Protein AF-A0A1Y6HIP3-F1 (afdb_monomer_lite)

InterPro domains:
  IPR011055 Duplicated hybrid motif [G3DSA:2.70.70.10] (9-109)

Organism: NCBI:txid48664

Sequence (115 aa):
MIISPPFLIARNATEAEDSWLARAMPLADSGTYPVSELLGWHGGIHLRAPSAGTGTEPIRAIADGTIAYVRQPTQQSDSHALNYLGWTDDGCVVLQHDTSIGADDTTETDTPRVS

pLDDT: mean 88.2, std 10.9, range [48.19, 97.44]

Structure (mmCIF, N/CA/C/O backbone):
data_AF-A0A1Y6HIP3-F1
#
_entry.id   AF-A0A1Y6HIP3-F1
#
loop_
_atom_site.group_PDB
_atom_site.id
_atom_site.type_symbol
_atom_site.label_atom_id
_atom_site.label_alt_id
_atom_site.label_comp_id
_atom_site.label_asym_id
_atom_site.label_entity_id
_atom_site.label_seq_id
_atom_site.pdbx_PDB_ins_code
_atom_site.Cartn_x
_atom_site.Cartn_y
_atom_site.Cartn_z
_atom_site.occupancy
_atom_site.B_iso_or_equiv
_atom_site.auth_seq_id
_atom_site.auth_comp_id
_atom_site.auth_asym_id
_atom_site.auth_atom_id
_atom_site.pdbx_PDB_model_num
ATOM 1 N N . MET A 1 1 ? -4.428 -19.904 -7.822 1.00 65.31 1 MET A N 1
ATOM 2 C CA . MET A 1 1 ? -4.552 -18.464 -7.477 1.00 65.31 1 MET A CA 1
ATOM 3 C C . MET A 1 1 ? -3.607 -17.615 -8.330 1.00 65.31 1 MET A C 1
ATOM 5 O O . MET A 1 1 ? -2.424 -17.927 -8.379 1.00 65.31 1 MET A O 1
ATOM 9 N N . ILE A 1 2 ? -4.108 -16.566 -8.993 1.00 71.94 2 ILE A N 1
ATOM 10 C CA . ILE A 1 2 ? -3.288 -15.574 -9.717 1.00 71.94 2 ILE A CA 1
ATOM 11 C C . ILE A 1 2 ? -3.410 -14.243 -8.970 1.00 71.94 2 ILE A C 1
ATOM 13 O O . ILE A 1 2 ? -4.523 -13.777 -8.748 1.00 71.94 2 ILE A O 1
ATOM 17 N N . ILE A 1 3 ? -2.278 -13.655 -8.579 1.00 82.00 3 ILE A N 1
ATOM 18 C CA . ILE A 1 3 ? -2.209 -12.314 -7.985 1.00 82.00 3 ILE A CA 1
ATOM 19 C C . ILE A 1 3 ? -1.674 -11.361 -9.056 1.00 82.00 3 ILE A C 1
ATOM 21 O O . ILE A 1 3 ? -0.608 -11.606 -9.619 1.00 82.00 3 ILE A O 1
ATOM 25 N N . SER A 1 4 ? -2.407 -10.289 -9.347 1.00 90.25 4 SER A N 1
ATOM 26 C CA . SER A 1 4 ? -1.997 -9.236 -10.279 1.00 90.25 4 SER A CA 1
ATOM 27 C C . SER A 1 4 ? -1.352 -8.052 -9.544 1.00 90.25 4 SER A C 1
ATOM 29 O O . SER A 1 4 ? -1.581 -7.863 -8.348 1.00 90.25 4 SER A O 1
ATOM 31 N N . PRO A 1 5 ? -0.588 -7.186 -10.232 1.00 94.00 5 PRO A N 1
ATOM 32 C CA . PRO A 1 5 ? -0.239 -5.887 -9.667 1.00 94.00 5 PRO A CA 1
ATOM 33 C C . PRO A 1 5 ? -1.500 -5.029 -9.428 1.00 94.00 5 PRO A C 1
ATOM 35 O O . PRO A 1 5 ? -2.492 -5.178 -10.150 1.00 94.00 5 PRO A O 1
ATOM 38 N N . PRO A 1 6 ? -1.481 -4.110 -8.443 1.00 93.94 6 PRO A N 1
ATOM 39 C CA . PRO A 1 6 ? -2.618 -3.243 -8.134 1.00 93.94 6 PRO A CA 1
ATOM 40 C C . PRO A 1 6 ? -2.821 -2.114 -9.152 1.00 93.94 6 PRO A C 1
ATOM 42 O O . PRO A 1 6 ? -3.942 -1.623 -9.277 1.00 93.94 6 PRO A O 1
ATOM 45 N N . PHE A 1 7 ? -1.781 -1.697 -9.883 1.00 96.00 7 PHE A N 1
ATOM 46 C CA . PHE A 1 7 ? -1.895 -0.695 -10.946 1.00 96.00 7 PHE A CA 1
ATOM 47 C C . PHE A 1 7 ? -1.889 -1.371 -12.317 1.00 96.00 7 PHE A C 1
ATOM 49 O O . PHE A 1 7 ? -0.945 -2.075 -12.675 1.00 96.00 7 PHE A O 1
ATOM 56 N N . LEU A 1 8 ? -2.936 -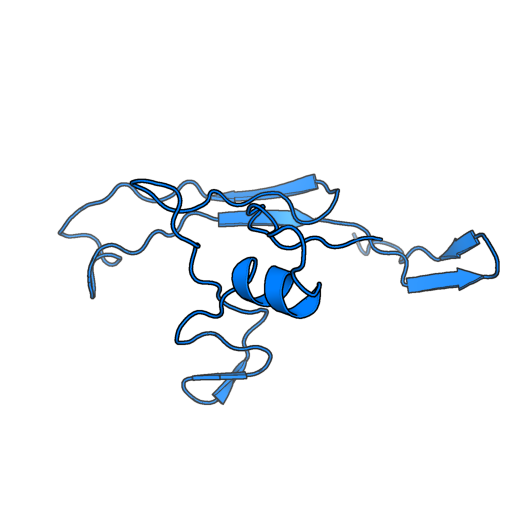1.130 -13.108 1.00 92.38 8 LEU A N 1
ATOM 57 C CA . LEU A 1 8 ? -3.065 -1.688 -14.453 1.00 92.38 8 LEU A CA 1
ATOM 58 C C . LEU A 1 8 ? -2.630 -0.659 -15.500 1.00 92.38 8 LEU A C 1
ATOM 60 O O . LEU A 1 8 ? -3.452 0.065 -16.056 1.00 92.38 8 LEU A O 1
ATOM 64 N N . ILE A 1 9 ? -1.326 -0.609 -15.765 1.00 93.69 9 ILE A N 1
ATOM 65 C CA . ILE A 1 9 ? -0.731 0.330 -16.723 1.00 93.69 9 ILE A CA 1
ATOM 66 C C . ILE A 1 9 ? -0.524 -0.297 -18.101 1.00 93.69 9 ILE A C 1
ATOM 68 O O . ILE A 1 9 ? -0.295 -1.504 -18.235 1.00 93.69 9 ILE A O 1
ATOM 72 N N . ALA A 1 10 ? -0.520 0.544 -19.136 1.00 92.75 10 ALA A N 1
ATOM 73 C CA . ALA A 1 10 ? -0.225 0.107 -20.494 1.00 92.75 10 ALA A CA 1
ATOM 74 C C . ALA A 1 10 ? 1.161 -0.562 -20.579 1.00 92.7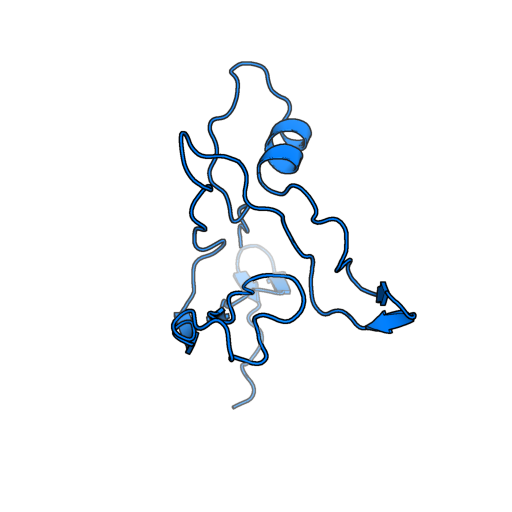5 10 ALA A C 1
ATOM 76 O O . ALA A 1 10 ? 2.170 -0.051 -20.068 1.00 92.75 10 ALA A O 1
ATOM 77 N N . ARG A 1 11 ? 1.194 -1.722 -21.241 1.00 93.56 11 ARG A N 1
ATOM 78 C CA . ARG A 1 11 ? 2.425 -2.446 -21.556 1.00 93.56 11 ARG A CA 1
ATOM 79 C C . ARG A 1 11 ? 2.976 -1.973 -22.891 1.00 93.56 11 ARG A C 1
ATOM 81 O O . ARG A 1 11 ? 2.231 -1.859 -23.863 1.00 93.56 11 ARG A O 1
ATOM 88 N N . ASN A 1 12 ? 4.280 -1.721 -22.945 1.00 93.75 12 ASN A N 1
ATOM 89 C CA . ASN A 1 12 ? 4.923 -1.373 -24.209 1.00 93.75 12 ASN A CA 1
ATOM 90 C C . ASN A 1 12 ? 5.136 -2.644 -25.050 1.00 93.75 12 ASN A C 1
ATOM 92 O O . ASN A 1 12 ? 5.378 -3.720 -24.506 1.00 93.75 12 ASN A O 1
ATOM 96 N N . ALA A 1 13 ? 5.072 -2.528 -26.381 1.00 91.94 13 ALA A N 1
ATOM 97 C CA . ALA A 1 13 ? 5.001 -3.675 -27.299 1.00 91.94 13 ALA A CA 1
ATOM 98 C C . ALA A 1 13 ? 6.145 -4.705 -27.169 1.00 91.94 13 ALA A C 1
ATOM 100 O O . ALA A 1 13 ? 5.959 -5.869 -27.507 1.00 91.94 13 ALA A O 1
ATOM 101 N N . THR A 1 14 ? 7.317 -4.296 -26.681 1.00 94.19 14 THR A N 1
ATOM 102 C CA . THR A 1 14 ? 8.511 -5.151 -26.545 1.00 94.19 14 THR A CA 1
ATOM 103 C C . THR A 1 14 ? 9.040 -5.198 -25.113 1.00 94.19 14 THR A C 1
ATOM 105 O O . THR A 1 14 ? 10.210 -5.496 -24.884 1.00 94.19 14 THR A O 1
ATOM 108 N N . GLU A 1 15 ? 8.215 -4.831 -24.138 1.00 96.12 15 GLU A N 1
ATOM 109 C CA . GLU A 1 15 ? 8.636 -4.743 -22.748 1.00 96.12 15 GLU A CA 1
ATOM 110 C C . GLU A 1 15 ? 8.656 -6.111 -22.069 1.00 96.12 15 GLU A C 1
ATOM 112 O O . GLU A 1 15 ? 7.647 -6.823 -22.040 1.00 96.12 15 GLU A O 1
ATOM 117 N N . ALA A 1 16 ? 9.803 -6.449 -21.476 1.00 96.56 16 ALA A N 1
ATOM 118 C CA . ALA A 1 16 ? 9.944 -7.624 -20.627 1.00 96.56 16 ALA A CA 1
ATOM 119 C C . ALA A 1 16 ? 8.966 -7.565 -19.446 1.00 96.56 16 ALA A C 1
ATOM 121 O O . ALA A 1 16 ? 8.678 -6.493 -18.917 1.00 96.56 16 ALA A O 1
ATOM 122 N N . GLU A 1 17 ? 8.456 -8.720 -19.031 1.00 93.94 17 GLU A N 1
ATOM 123 C CA . GLU A 1 17 ? 7.437 -8.804 -17.981 1.00 93.94 17 GLU A CA 1
ATOM 124 C C . GLU A 1 17 ? 7.893 -8.158 -16.671 1.00 93.94 17 GLU A C 1
ATOM 126 O O . GLU A 1 17 ? 7.186 -7.301 -16.152 1.00 93.94 17 GLU A O 1
ATOM 131 N N . ASP A 1 18 ? 9.115 -8.447 -16.222 1.00 95.31 18 ASP A N 1
ATOM 132 C CA . ASP A 1 18 ? 9.681 -7.854 -15.005 1.00 95.31 18 ASP A CA 1
ATOM 133 C C . ASP A 1 18 ? 9.790 -6.325 -15.084 1.00 95.31 18 ASP A C 1
ATOM 135 O O . ASP A 1 18 ? 9.585 -5.623 -14.096 1.00 95.31 18 ASP A O 1
ATOM 139 N N . SER A 1 19 ? 10.081 -5.784 -16.273 1.00 95.94 19 SER A N 1
ATOM 140 C CA . SER A 1 19 ? 10.149 -4.332 -16.481 1.00 95.94 19 SER A CA 1
ATOM 141 C C . SER A 1 19 ? 8.765 -3.693 -16.412 1.00 95.94 19 SER A C 1
ATOM 143 O O . SER A 1 19 ? 8.599 -2.642 -15.791 1.00 95.94 19 SER A O 1
ATOM 145 N N . TRP A 1 20 ? 7.761 -4.348 -16.999 1.00 95.31 20 TRP A N 1
ATOM 146 C CA . TRP A 1 20 ? 6.375 -3.913 -16.879 1.00 95.31 20 TRP A CA 1
ATOM 147 C C . TRP A 1 20 ? 5.899 -3.986 -15.424 1.00 95.31 20 TRP A C 1
ATOM 149 O O . TRP A 1 20 ? 5.330 -3.018 -14.920 1.00 95.31 20 TRP A O 1
ATOM 159 N N . LEU A 1 21 ? 6.197 -5.087 -14.729 1.00 94.56 21 LEU A N 1
ATOM 160 C CA . LEU A 1 21 ? 5.820 -5.303 -13.335 1.00 94.56 21 LEU A CA 1
ATOM 161 C C . LEU A 1 21 ? 6.457 -4.259 -12.411 1.00 94.56 21 LEU A C 1
ATOM 163 O O . LEU A 1 21 ? 5.768 -3.698 -11.565 1.00 94.56 21 LEU A O 1
ATOM 167 N N . ALA A 1 22 ? 7.730 -3.913 -12.623 1.00 94.31 22 ALA A N 1
ATOM 168 C CA . ALA A 1 22 ? 8.408 -2.861 -11.865 1.00 94.31 22 ALA A CA 1
ATOM 169 C C . ALA A 1 22 ? 7.746 -1.482 -12.039 1.00 94.31 22 ALA A C 1
ATOM 171 O O . ALA A 1 22 ? 7.676 -0.705 -11.087 1.00 94.31 22 ALA A O 1
ATOM 172 N N . ARG A 1 23 ? 7.214 -1.172 -13.230 1.00 95.00 23 ARG A N 1
ATOM 173 C CA . ARG A 1 23 ? 6.438 0.060 -13.454 1.00 95.00 23 ARG A CA 1
ATOM 174 C C . ARG A 1 23 ? 5.025 -0.020 -12.879 1.00 95.00 23 ARG A C 1
ATOM 176 O O . ARG A 1 23 ? 4.485 1.009 -12.486 1.00 95.00 23 ARG A O 1
ATOM 183 N N . ALA A 1 24 ? 4.427 -1.211 -12.862 1.00 94.62 24 ALA A N 1
ATOM 184 C CA . ALA A 1 24 ? 3.102 -1.473 -12.300 1.00 94.62 24 ALA A CA 1
ATOM 185 C C . ALA A 1 24 ? 3.116 -1.582 -10.764 1.00 94.62 24 ALA A C 1
ATOM 187 O O . ALA A 1 24 ? 2.064 -1.520 -10.135 1.00 94.62 24 ALA A O 1
ATOM 188 N N . MET A 1 25 ? 4.292 -1.734 -10.152 1.00 94.94 25 MET A N 1
ATOM 189 C CA . MET A 1 25 ? 4.504 -1.793 -8.704 1.00 94.94 25 MET A CA 1
ATOM 190 C C . MET A 1 25 ? 5.742 -0.984 -8.287 1.00 94.94 25 MET A C 1
ATOM 192 O O . MET A 1 25 ? 6.673 -1.543 -7.701 1.00 94.94 25 MET A O 1
ATOM 196 N N . PRO A 1 26 ? 5.798 0.329 -8.570 1.00 95.00 26 PRO A N 1
ATOM 197 C CA . PRO A 1 26 ? 6.978 1.101 -8.235 1.00 95.00 26 PRO A CA 1
ATOM 198 C C . PRO A 1 26 ? 7.008 1.318 -6.718 1.00 95.00 26 PRO A C 1
ATOM 200 O O . PRO A 1 26 ? 6.055 1.830 -6.122 1.00 95.00 26 PRO A O 1
ATOM 203 N N . LEU A 1 27 ? 8.104 0.897 -6.088 1.00 93.38 27 LEU A N 1
ATOM 204 C CA . LEU A 1 27 ? 8.280 1.000 -4.642 1.00 93.38 27 LEU A CA 1
ATOM 205 C C . LEU A 1 27 ? 8.225 2.467 -4.196 1.00 93.38 27 LEU A C 1
ATOM 207 O O . LEU A 1 27 ? 8.762 3.357 -4.862 1.00 93.38 27 LEU A O 1
ATOM 211 N N . ALA A 1 28 ? 7.562 2.713 -3.069 1.00 91.50 28 ALA A N 1
ATOM 212 C CA . ALA A 1 28 ? 7.680 3.988 -2.377 1.00 91.50 28 ALA A CA 1
ATOM 213 C C . ALA A 1 28 ? 9.070 4.119 -1.728 1.00 91.50 28 ALA A C 1
ATOM 215 O O . ALA A 1 28 ? 9.817 3.148 -1.615 1.00 91.50 28 ALA A O 1
ATOM 216 N N . ASP A 1 29 ? 9.406 5.327 -1.273 1.00 87.75 29 ASP A N 1
ATOM 217 C CA . ASP A 1 29 ? 10.726 5.605 -0.691 1.00 87.75 29 ASP A CA 1
ATOM 218 C C . ASP A 1 29 ? 10.932 4.907 0.675 1.00 87.75 29 ASP A C 1
ATOM 220 O O . ASP A 1 29 ? 12.060 4.809 1.152 1.00 87.75 29 ASP A O 1
ATOM 224 N N . SER A 1 30 ? 9.855 4.400 1.291 1.00 87.75 30 SER A N 1
ATOM 225 C CA . SER A 1 30 ? 9.858 3.668 2.563 1.00 87.75 30 SER A CA 1
ATOM 226 C C . SER A 1 30 ? 8.739 2.622 2.638 1.00 87.75 30 SER A C 1
ATOM 228 O O . SER A 1 30 ? 7.881 2.566 1.759 1.00 87.75 30 SER A O 1
ATOM 230 N N . GLY A 1 31 ? 8.725 1.793 3.692 1.00 87.56 31 GLY A N 1
ATOM 231 C CA . GLY A 1 31 ? 7.681 0.778 3.901 1.00 87.56 31 GLY A CA 1
ATOM 232 C C . GLY A 1 31 ? 7.982 -0.556 3.226 1.00 87.56 31 GLY A C 1
ATOM 233 O O . GLY A 1 31 ? 7.125 -1.109 2.540 1.00 87.56 31 GLY A O 1
ATOM 234 N N . THR A 1 32 ? 9.207 -1.059 3.376 1.00 90.50 32 THR A N 1
ATOM 235 C CA . THR A 1 32 ? 9.629 -2.351 2.821 1.00 90.50 32 THR A CA 1
ATOM 236 C C . THR A 1 32 ? 9.186 -3.527 3.689 1.00 90.50 32 THR A C 1
ATOM 238 O O . THR A 1 32 ? 9.135 -3.431 4.912 1.00 90.50 32 THR A O 1
ATOM 241 N N . TYR A 1 33 ? 8.933 -4.670 3.052 1.00 91.56 33 TYR A N 1
ATOM 242 C CA . TYR A 1 33 ? 8.701 -5.956 3.713 1.00 91.56 33 TYR A CA 1
ATOM 243 C C . TYR A 1 33 ? 10.026 -6.723 3.910 1.00 91.56 33 TYR A C 1
ATOM 245 O O . TYR A 1 33 ? 10.883 -6.648 3.027 1.00 91.56 33 TYR A O 1
ATOM 253 N N . PRO A 1 34 ? 10.212 -7.527 4.978 1.00 92.81 34 PRO A N 1
ATOM 254 C CA . PRO A 1 34 ? 9.348 -7.682 6.158 1.00 92.81 34 PRO A CA 1
ATOM 255 C C . PRO A 1 34 ? 9.677 -6.696 7.285 1.00 92.81 34 PRO A C 1
ATOM 257 O O . PRO A 1 34 ? 8.961 -6.630 8.281 1.00 92.81 34 PRO A O 1
ATOM 260 N N . VAL A 1 35 ? 10.785 -5.966 7.155 1.00 91.12 35 VAL A N 1
ATOM 261 C CA . VAL A 1 35 ? 11.273 -4.998 8.134 1.00 91.12 35 VAL A CA 1
ATOM 262 C C . VAL A 1 35 ? 11.491 -3.675 7.411 1.00 91.12 35 VAL A C 1
ATOM 264 O O . VAL A 1 35 ? 12.087 -3.639 6.332 1.00 91.12 35 VAL A O 1
ATOM 267 N N . SER A 1 36 ? 10.983 -2.602 8.006 1.00 86.50 36 SER A N 1
ATOM 268 C CA . SER A 1 36 ? 11.053 -1.243 7.475 1.00 86.50 36 SER A CA 1
ATOM 269 C C . SER A 1 36 ? 11.961 -0.373 8.357 1.00 86.50 36 SER A C 1
ATOM 271 O O . SER A 1 36 ? 12.817 -0.873 9.096 1.00 86.50 36 SER A O 1
ATOM 273 N N . GLU A 1 37 ? 11.799 0.945 8.263 1.00 86.31 37 GLU A N 1
ATOM 274 C CA . GLU A 1 37 ? 12.513 1.933 9.063 1.00 86.31 37 GLU A CA 1
ATOM 275 C C . GLU A 1 37 ? 12.493 1.588 10.559 1.00 86.31 37 GLU A C 1
ATOM 277 O O . GLU A 1 37 ? 11.541 1.012 11.089 1.00 86.31 37 GLU A O 1
ATOM 282 N N . LEU A 1 38 ? 13.581 1.943 11.248 1.00 89.31 38 LEU A N 1
ATOM 283 C CA . LEU A 1 38 ? 13.757 1.711 12.687 1.00 89.31 38 LEU A CA 1
ATOM 284 C C . LEU A 1 38 ? 13.671 0.231 13.110 1.00 89.31 38 LEU A C 1
ATOM 286 O O . LEU A 1 38 ? 13.409 -0.056 14.276 1.00 89.31 38 LEU A O 1
ATOM 290 N N . LEU A 1 39 ? 13.929 -0.704 12.184 1.00 90.06 39 LEU A N 1
ATOM 291 C CA . LEU A 1 39 ? 13.868 -2.155 12.413 1.00 90.06 39 LEU A CA 1
ATOM 292 C C . LEU A 1 39 ? 12.470 -2.651 12.827 1.00 90.06 39 LEU A C 1
ATOM 294 O O . LEU A 1 39 ? 12.333 -3.709 13.446 1.00 90.06 39 LEU A O 1
ATOM 298 N N . GLY A 1 40 ? 11.426 -1.893 12.484 1.00 90.62 40 GLY A N 1
ATOM 299 C CA . GLY A 1 40 ? 10.042 -2.271 12.736 1.00 90.62 40 GLY A CA 1
ATOM 300 C C . GLY A 1 40 ? 9.552 -3.334 11.756 1.00 90.62 40 GLY A C 1
ATOM 301 O O . GLY A 1 40 ? 9.823 -3.255 10.558 1.00 90.62 40 GLY A O 1
ATOM 302 N N . TRP A 1 41 ? 8.792 -4.311 12.255 1.00 93.88 41 TRP A N 1
ATOM 303 C CA . TRP A 1 41 ? 8.070 -5.261 11.406 1.00 93.88 41 TRP A CA 1
ATOM 304 C C . TRP A 1 41 ? 7.035 -4.543 10.538 1.00 93.88 41 TRP A C 1
ATOM 306 O O . TRP A 1 41 ? 6.306 -3.674 11.016 1.00 93.88 41 TRP A O 1
ATOM 316 N N . HIS A 1 42 ? 6.945 -4.946 9.275 1.00 94.31 42 HIS A N 1
ATOM 317 C CA . HIS A 1 42 ? 6.060 -4.359 8.283 1.00 94.31 42 HIS A CA 1
ATOM 318 C C . HIS A 1 42 ? 5.353 -5.461 7.488 1.00 94.31 42 HIS A C 1
ATOM 320 O O . HIS A 1 42 ? 5.994 -6.328 6.901 1.00 94.31 42 HIS A O 1
ATOM 326 N N . GLY A 1 43 ? 4.018 -5.443 7.479 1.00 92.12 43 GLY A N 1
ATOM 327 C CA . GLY A 1 43 ? 3.195 -6.530 6.929 1.00 92.12 43 GLY A CA 1
ATOM 328 C C . GLY A 1 43 ? 3.051 -6.545 5.403 1.00 92.12 43 GLY A C 1
ATOM 329 O O . GLY A 1 43 ? 2.360 -7.407 4.873 1.00 92.12 43 GLY A O 1
ATOM 330 N N . GLY A 1 44 ? 3.670 -5.603 4.691 1.00 92.06 44 GLY A N 1
ATOM 331 C CA . GLY A 1 44 ? 3.560 -5.494 3.237 1.00 92.06 44 GLY A CA 1
ATOM 332 C C . GLY A 1 44 ? 4.591 -4.545 2.637 1.00 92.06 44 GLY A C 1
ATOM 333 O O . GLY A 1 44 ? 5.579 -4.210 3.284 1.00 92.06 44 GLY A O 1
ATOM 334 N N . ILE A 1 45 ? 4.363 -4.111 1.401 1.00 93.06 45 ILE A N 1
ATOM 335 C CA . ILE A 1 45 ? 5.176 -3.092 0.728 1.00 93.06 45 ILE A CA 1
ATOM 336 C C . ILE A 1 45 ? 4.331 -1.851 0.449 1.00 93.06 45 ILE A C 1
ATOM 338 O O . ILE A 1 45 ? 3.147 -1.966 0.133 1.00 93.06 45 ILE A O 1
ATOM 342 N N . HIS A 1 46 ? 4.933 -0.668 0.528 1.00 93.62 46 HIS A N 1
ATOM 343 C CA . HIS A 1 46 ? 4.314 0.553 0.019 1.00 93.62 46 HIS A CA 1
ATOM 344 C C . HIS A 1 46 ? 4.670 0.759 -1.452 1.00 93.62 46 HIS A C 1
ATOM 346 O O . HIS A 1 46 ? 5.824 0.611 -1.862 1.00 93.62 46 HIS A O 1
ATOM 352 N N . LEU A 1 47 ? 3.670 1.146 -2.239 1.00 94.56 47 LEU A N 1
ATOM 353 C CA . LEU A 1 47 ? 3.828 1.482 -3.647 1.00 94.56 47 LEU A CA 1
ATOM 354 C C . LEU A 1 47 ? 3.482 2.949 -3.867 1.00 94.56 47 LEU A C 1
ATOM 356 O O . LEU A 1 47 ? 2.517 3.467 -3.301 1.00 94.56 47 LEU A O 1
ATOM 360 N N . ARG A 1 48 ? 4.245 3.610 -4.731 1.00 94.00 48 ARG A N 1
ATOM 361 C CA . ARG A 1 48 ? 3.894 4.930 -5.253 1.00 94.00 48 ARG A CA 1
ATOM 362 C C . ARG A 1 48 ? 2.924 4.734 -6.416 1.00 94.00 48 ARG A C 1
ATOM 364 O O . ARG A 1 48 ? 3.183 3.930 -7.299 1.00 94.00 48 ARG A O 1
ATOM 371 N N . ALA A 1 49 ? 1.807 5.455 -6.451 1.00 93.81 49 ALA A N 1
ATOM 372 C CA . ALA A 1 49 ? 0.916 5.362 -7.605 1.00 93.81 49 ALA A CA 1
ATOM 373 C C . ALA A 1 49 ? 1.616 5.920 -8.864 1.00 93.81 49 ALA A C 1
ATOM 375 O O . ALA A 1 49 ? 2.117 7.050 -8.812 1.00 93.81 49 ALA A O 1
ATOM 376 N N . PRO A 1 50 ? 1.672 5.170 -9.984 1.00 94.31 50 PRO A N 1
ATOM 377 C CA . PRO A 1 50 ? 2.144 5.704 -11.257 1.00 94.31 50 PRO A CA 1
ATOM 378 C C . PRO A 1 50 ? 1.306 6.909 -11.705 1.00 94.31 50 PRO A C 1
ATOM 380 O O . PRO A 1 50 ? 0.150 7.061 -11.310 1.00 94.31 50 PRO A O 1
ATOM 383 N N . SER A 1 51 ? 1.871 7.772 -12.546 1.00 90.19 51 SER A N 1
ATOM 384 C CA . SER A 1 51 ? 1.131 8.900 -13.125 1.00 90.19 51 SER A CA 1
ATOM 385 C C . SER A 1 51 ? 0.116 8.430 -14.173 1.00 90.19 51 SER A C 1
ATOM 387 O O . SER A 1 51 ? 0.455 7.625 -15.037 1.00 90.19 51 SER A O 1
ATOM 389 N N . ALA A 1 52 ? -1.087 9.007 -14.143 1.00 84.69 52 ALA A N 1
ATOM 390 C CA . ALA A 1 52 ? -2.182 8.773 -15.085 1.00 84.69 52 ALA A CA 1
ATOM 391 C C . ALA A 1 52 ? -2.684 10.110 -15.650 1.00 84.69 52 ALA A C 1
ATOM 393 O O . ALA A 1 52 ? -3.582 10.748 -15.093 1.00 84.69 52 ALA A O 1
ATOM 394 N N . GLY A 1 53 ? -2.080 10.587 -16.742 1.00 83.56 53 GLY A N 1
ATOM 395 C CA . GLY A 1 53 ? -2.402 11.904 -17.301 1.00 83.56 53 GLY A CA 1
ATOM 396 C C . GLY A 1 53 ? -2.154 13.025 -16.284 1.00 83.56 53 GLY A C 1
ATOM 397 O O . GLY A 1 53 ? -1.011 13.278 -15.915 1.00 83.56 53 GLY A O 1
ATOM 398 N N . THR A 1 54 ? -3.218 13.694 -15.828 1.00 82.00 54 THR A N 1
ATOM 399 C CA . THR A 1 54 ? -3.149 14.758 -14.807 1.00 82.00 54 THR A CA 1
ATOM 400 C C . THR A 1 54 ? -3.270 14.250 -13.366 1.00 82.00 54 THR A C 1
ATOM 402 O O . THR A 1 54 ? -3.267 15.062 -12.445 1.00 82.00 54 THR A O 1
ATOM 405 N N . GLY A 1 55 ? -3.431 12.941 -13.156 1.00 89.19 55 GLY A N 1
ATOM 406 C CA . GLY A 1 55 ? -3.635 12.332 -11.842 1.00 89.19 55 GLY A CA 1
ATOM 407 C C . GLY A 1 55 ? -2.721 11.137 -11.586 1.00 89.19 55 GLY A C 1
ATOM 408 O O . GLY A 1 55 ? -1.671 10.977 -12.210 1.00 89.19 55 GLY A O 1
ATOM 409 N N . THR A 1 56 ? -3.135 10.294 -10.647 1.00 91.94 56 THR A N 1
ATOM 410 C CA . THR A 1 56 ? -2.483 9.027 -10.305 1.00 91.94 56 THR A CA 1
ATOM 411 C C . THR A 1 56 ? -3.296 7.848 -10.825 1.00 91.94 56 THR A C 1
ATOM 413 O O . THR A 1 56 ? -4.518 7.933 -10.961 1.00 91.94 56 THR A O 1
ATOM 416 N N . GLU A 1 57 ? -2.623 6.741 -11.128 1.00 95.12 57 GLU A N 1
ATOM 417 C CA . GLU A 1 57 ? -3.288 5.513 -11.551 1.00 95.12 57 GLU A CA 1
ATOM 418 C C . GLU A 1 57 ? -4.169 4.965 -10.420 1.00 95.12 57 GLU A C 1
ATOM 420 O O . GLU A 1 57 ? -3.687 4.771 -9.300 1.00 95.12 57 GLU A O 1
ATOM 425 N N . PRO A 1 58 ? -5.460 4.698 -10.678 1.00 93.31 58 PRO A N 1
ATOM 426 C CA . PRO A 1 58 ? -6.331 4.099 -9.682 1.00 93.31 58 PRO A CA 1
ATOM 427 C C . PRO A 1 58 ? -5.956 2.636 -9.439 1.00 93.31 58 PRO A C 1
ATOM 429 O O . PRO A 1 58 ? -5.686 1.888 -10.381 1.00 93.31 58 PRO A O 1
ATOM 432 N N . ILE A 1 59 ? -6.051 2.199 -8.184 1.00 92.44 59 ILE A N 1
ATOM 433 C CA . ILE A 1 59 ? -5.843 0.798 -7.805 1.00 92.44 59 ILE A CA 1
ATOM 434 C C . ILE A 1 59 ? -6.962 -0.113 -8.335 1.00 92.44 59 ILE A C 1
ATOM 436 O O . ILE A 1 59 ? -8.099 0.316 -8.570 1.00 92.44 59 ILE A O 1
ATOM 440 N N . ARG A 1 60 ? -6.645 -1.389 -8.534 1.00 93.50 60 ARG A N 1
ATOM 441 C CA . ARG A 1 60 ? -7.586 -2.477 -8.829 1.00 93.50 60 ARG A CA 1
ATOM 442 C C . ARG A 1 60 ? -7.428 -3.583 -7.793 1.00 93.50 60 ARG A C 1
ATOM 444 O O . ARG A 1 60 ? -6.382 -3.701 -7.157 1.00 93.50 60 ARG A O 1
ATOM 451 N N . ALA A 1 61 ? -8.475 -4.388 -7.632 1.00 93.12 61 ALA A N 1
ATOM 452 C CA . ALA A 1 61 ? -8.363 -5.626 -6.874 1.00 93.12 61 ALA A CA 1
ATOM 453 C C . ALA A 1 61 ? -7.284 -6.510 -7.518 1.00 93.12 61 ALA A C 1
ATOM 455 O O . ALA A 1 61 ? -7.276 -6.682 -8.735 1.00 93.12 61 ALA A O 1
ATOM 456 N N . ILE A 1 62 ? -6.369 -7.024 -6.696 1.00 92.31 62 ILE A N 1
ATOM 457 C CA . ILE A 1 62 ? -5.228 -7.838 -7.145 1.00 92.31 62 ILE A CA 1
ATOM 458 C C . ILE A 1 62 ? -5.569 -9.323 -7.297 1.00 92.31 62 ILE A C 1
ATOM 460 O O . ILE A 1 62 ? -4.776 -10.094 -7.823 1.00 92.31 62 ILE A O 1
ATOM 464 N N . ALA A 1 63 ? -6.723 -9.727 -6.779 1.00 91.06 63 ALA A N 1
ATOM 465 C CA . ALA A 1 63 ? -7.238 -11.083 -6.805 1.00 91.06 63 ALA A CA 1
ATOM 466 C C . ALA A 1 63 ? -8.756 -11.037 -6.599 1.00 91.06 63 ALA A C 1
ATOM 468 O O . ALA A 1 63 ? -9.293 -10.044 -6.091 1.00 91.06 63 ALA A O 1
ATOM 469 N N . ASP A 1 64 ? -9.423 -12.133 -6.947 1.00 90.25 64 ASP A N 1
ATOM 470 C CA . ASP A 1 64 ? -10.811 -12.357 -6.565 1.00 90.25 64 ASP A CA 1
ATOM 471 C C . ASP A 1 64 ? -10.921 -12.509 -5.042 1.00 90.25 64 ASP A C 1
ATOM 473 O O . ASP A 1 64 ? -10.042 -13.064 -4.379 1.00 90.25 64 ASP A O 1
ATOM 477 N N . GLY A 1 65 ? -12.009 -12.004 -4.466 1.00 90.25 65 GLY A N 1
ATOM 478 C CA . GLY A 1 65 ? -12.217 -12.056 -3.027 1.00 90.25 65 GLY A CA 1
ATOM 479 C C . GLY A 1 65 ? -13.429 -11.261 -2.570 1.00 90.25 65 GLY A C 1
ATOM 480 O O . GLY A 1 65 ? -14.193 -10.718 -3.368 1.00 90.25 65 GLY A O 1
ATOM 481 N N . THR A 1 66 ? -13.594 -11.186 -1.255 1.00 94.75 66 THR A N 1
ATOM 482 C CA . THR A 1 66 ? -14.653 -10.409 -0.605 1.00 94.75 66 THR A CA 1
ATOM 483 C C . THR A 1 66 ? -14.047 -9.205 0.102 1.00 94.75 66 THR A C 1
ATOM 485 O O . THR A 1 66 ? -13.011 -9.307 0.758 1.00 94.75 66 THR A O 1
ATOM 488 N N . ILE A 1 67 ? -14.703 -8.051 0.001 1.00 95.75 67 ILE A N 1
ATOM 489 C CA . ILE A 1 67 ? -14.342 -6.876 0.795 1.00 95.75 67 ILE A CA 1
ATOM 490 C C . ILE A 1 67 ? -14.679 -7.175 2.259 1.00 95.75 67 ILE A C 1
ATOM 492 O O . ILE A 1 67 ? -15.849 -7.253 2.626 1.00 95.75 67 ILE A O 1
ATOM 496 N N . ALA A 1 68 ? -13.654 -7.341 3.089 1.00 96.75 68 ALA A N 1
ATOM 497 C CA . ALA A 1 68 ? -13.805 -7.617 4.514 1.00 96.75 68 ALA A CA 1
ATOM 498 C C . ALA A 1 68 ? -13.934 -6.329 5.339 1.00 96.75 68 ALA A C 1
ATOM 500 O O . ALA A 1 68 ? -14.577 -6.321 6.386 1.00 96.75 68 ALA A O 1
ATOM 501 N N . TYR A 1 69 ? -13.326 -5.234 4.873 1.00 97.44 69 TYR A N 1
ATOM 502 C CA . TYR A 1 69 ? -13.366 -3.942 5.551 1.00 97.44 69 TYR A CA 1
ATOM 503 C C . TYR A 1 69 ? -13.160 -2.787 4.570 1.00 97.44 69 TYR A C 1
ATOM 505 O O . TYR A 1 69 ? -12.355 -2.885 3.642 1.00 97.44 69 TYR A O 1
ATOM 513 N N . VAL A 1 70 ? -13.865 -1.680 4.812 1.00 97.38 70 VAL A N 1
ATOM 514 C CA . VAL A 1 70 ? -13.664 -0.403 4.119 1.00 97.38 70 VAL A CA 1
ATOM 515 C C . VAL A 1 70 ? -13.639 0.713 5.144 1.00 97.38 70 VAL A C 1
ATOM 517 O O . VAL A 1 70 ? -14.561 0.850 5.951 1.00 97.38 70 VAL A O 1
ATOM 520 N N . ARG A 1 71 ? -12.625 1.564 5.040 1.00 97.12 71 ARG A N 1
ATOM 521 C CA . ARG A 1 71 ? -12.573 2.859 5.701 1.00 97.12 71 ARG A CA 1
ATOM 522 C C . ARG A 1 71 ? -12.606 3.960 4.655 1.00 97.12 71 ARG A C 1
ATOM 524 O O . ARG A 1 71 ? -11.732 4.018 3.796 1.00 97.12 71 ARG A O 1
ATOM 531 N N . GLN A 1 72 ? -13.610 4.829 4.744 1.00 96.56 72 GLN A N 1
ATOM 532 C CA . GLN A 1 72 ? -13.645 6.048 3.940 1.00 96.56 72 GLN A CA 1
ATOM 533 C C . GLN A 1 72 ? -12.553 7.010 4.421 1.00 96.56 72 GLN A C 1
ATOM 535 O O . GLN A 1 72 ? -12.342 7.099 5.636 1.00 96.56 72 GLN A O 1
ATOM 540 N N . PRO A 1 73 ? -11.874 7.714 3.502 1.00 95.06 73 PRO A N 1
ATOM 541 C CA . PRO A 1 73 ? -10.840 8.660 3.876 1.00 95.06 73 PRO A CA 1
ATOM 542 C C . PRO A 1 73 ? -11.432 9.820 4.671 1.00 95.06 73 PRO A C 1
ATOM 544 O O . PRO A 1 73 ? -12.560 10.268 4.432 1.00 95.06 73 PRO A O 1
ATOM 547 N N . THR A 1 74 ? -10.656 10.317 5.624 1.00 95.50 74 THR A N 1
ATOM 548 C CA . THR A 1 74 ? -10.988 11.540 6.349 1.00 95.50 74 THR A CA 1
ATOM 549 C C . THR A 1 74 ? -11.012 12.719 5.373 1.00 95.50 74 THR A C 1
ATOM 551 O O . THR A 1 74 ? -10.204 12.794 4.451 1.00 95.50 74 THR A O 1
ATOM 554 N N . GLN A 1 75 ? -11.937 13.666 5.552 1.00 94.88 75 GLN A N 1
ATOM 555 C CA . GLN A 1 75 ? -11.946 14.864 4.714 1.00 94.88 75 GLN A CA 1
ATOM 556 C C . GLN A 1 75 ? -10.736 15.755 5.021 1.00 94.88 75 GLN A C 1
ATOM 558 O O . GLN A 1 75 ? -10.427 16.012 6.186 1.00 94.88 75 GLN A O 1
ATOM 563 N N . GLN A 1 76 ? -10.088 16.255 3.964 1.00 95.38 76 GLN A N 1
ATOM 564 C CA . GLN A 1 76 ? -8.929 17.132 4.079 1.00 95.38 76 GLN A CA 1
ATOM 565 C C . GLN A 1 76 ? -9.228 18.383 4.910 1.00 95.38 76 GLN A C 1
ATOM 567 O O . GLN A 1 76 ? -10.212 19.086 4.679 1.00 95.38 76 GLN A O 1
ATOM 572 N N . SER A 1 77 ? -8.350 18.656 5.874 1.00 94.38 77 SER A N 1
ATOM 573 C CA . SER A 1 77 ? -8.407 19.830 6.741 1.00 94.38 77 SER A CA 1
ATOM 574 C C . SER A 1 77 ? -7.004 20.215 7.200 1.00 94.38 77 SER A C 1
ATOM 576 O O . SER A 1 77 ? -6.238 19.361 7.653 1.00 94.38 77 SER A O 1
ATOM 578 N N . ASP A 1 78 ? -6.691 21.509 7.132 1.00 93.62 78 ASP A N 1
ATOM 579 C CA . ASP A 1 78 ? -5.360 22.028 7.455 1.00 93.62 78 ASP A CA 1
ATOM 580 C C . ASP A 1 78 ? -4.974 21.823 8.9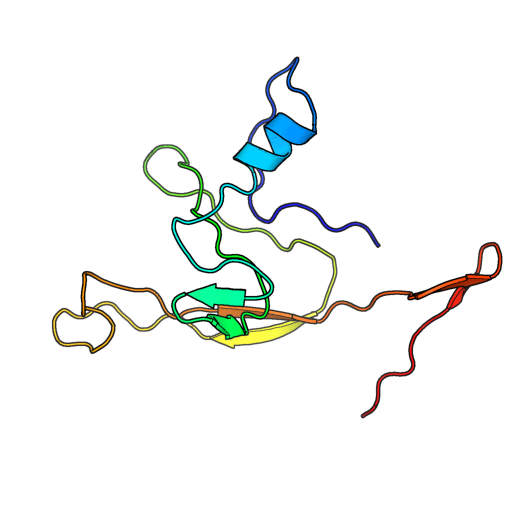26 1.00 93.62 78 ASP A C 1
ATOM 582 O O . ASP A 1 78 ? -3.792 21.692 9.241 1.00 93.62 78 ASP A O 1
ATOM 586 N N . SER A 1 79 ? -5.962 21.768 9.825 1.00 94.75 79 SER A N 1
ATOM 587 C CA . SER A 1 79 ? -5.768 21.586 11.270 1.00 94.75 79 SER A CA 1
ATOM 588 C C . SER A 1 79 ? -5.782 20.122 11.720 1.00 94.75 79 SER A C 1
ATOM 590 O O . SER A 1 79 ? -5.639 19.843 12.912 1.00 94.75 79 SER A O 1
ATOM 592 N N . HIS A 1 80 ? -5.984 19.178 10.800 1.00 95.94 80 HIS A N 1
ATOM 593 C CA . HIS A 1 80 ? -6.072 17.761 11.132 1.00 95.94 80 HIS A CA 1
ATOM 594 C C . HIS A 1 80 ? -4.686 17.146 11.368 1.00 95.94 80 HIS A C 1
ATOM 596 O O . HIS A 1 80 ? -3.720 17.491 10.692 1.00 95.94 80 HIS A O 1
ATOM 602 N N . ALA A 1 81 ? -4.597 16.157 12.264 1.00 94.88 81 ALA A N 1
ATOM 603 C CA . ALA A 1 81 ? -3.333 15.491 12.597 1.00 94.88 81 ALA A CA 1
ATOM 604 C C . ALA A 1 81 ? -2.657 14.804 11.394 1.00 94.88 81 ALA A C 1
ATOM 606 O O . ALA A 1 81 ? -1.443 14.647 11.383 1.00 94.88 81 ALA A O 1
ATOM 607 N N . LEU A 1 82 ? -3.428 14.432 10.366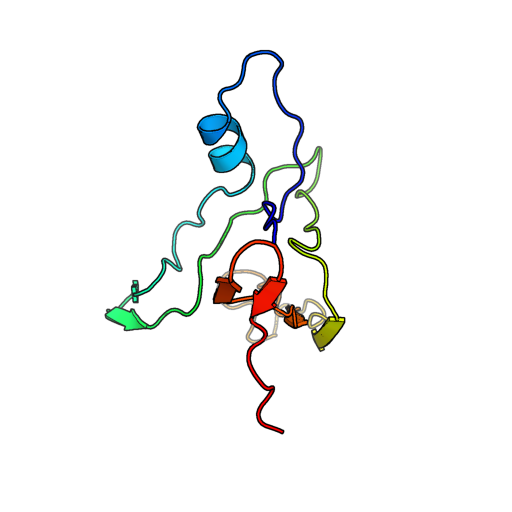 1.00 95.00 82 LEU A N 1
ATOM 608 C CA . LEU A 1 82 ? -2.912 13.844 9.120 1.00 95.00 82 LEU A CA 1
ATOM 609 C C . LEU A 1 82 ? -2.207 14.849 8.202 1.00 95.00 82 LEU A C 1
ATOM 611 O O . LEU A 1 82 ? -1.583 14.440 7.230 1.00 95.00 82 LEU A O 1
ATOM 615 N N . ASN A 1 83 ? -2.287 16.146 8.500 1.00 94.75 83 ASN A N 1
ATOM 616 C CA . ASN A 1 83 ? -1.620 17.199 7.740 1.00 94.75 83 ASN A CA 1
ATOM 617 C C . ASN A 1 83 ? -0.214 17.526 8.292 1.00 94.75 83 ASN A C 1
ATOM 619 O O . ASN A 1 83 ? 0.231 18.670 8.253 1.00 94.75 83 ASN A O 1
ATOM 623 N N . TYR A 1 84 ? 0.487 16.545 8.868 1.00 90.50 84 TYR A N 1
ATOM 624 C CA . TYR A 1 84 ? 1.749 16.766 9.590 1.00 90.50 84 TYR A CA 1
ATOM 625 C C . TYR A 1 84 ? 2.951 17.054 8.674 1.00 90.50 84 TYR A C 1
ATOM 627 O O . TYR A 1 84 ? 3.915 17.668 9.125 1.00 90.50 84 TYR A O 1
ATOM 635 N N . LEU A 1 85 ? 2.896 16.651 7.399 1.00 90.25 85 LEU A N 1
ATOM 636 C CA . LEU A 1 85 ? 3.903 16.938 6.361 1.00 90.25 85 LEU A CA 1
ATOM 637 C C . LEU A 1 85 ? 3.236 17.142 4.986 1.00 90.25 85 LEU A C 1
ATOM 639 O O . LEU A 1 85 ? 3.740 16.708 3.951 1.00 90.25 85 LEU A O 1
ATOM 643 N N . GLY A 1 86 ? 2.074 17.794 4.991 1.00 90.56 86 GLY A N 1
ATOM 644 C CA . GLY A 1 86 ? 1.109 17.740 3.896 1.00 90.56 86 GLY A CA 1
ATOM 645 C C . GLY A 1 86 ? 0.043 16.676 4.152 1.00 90.56 86 GLY A C 1
ATOM 646 O O . GLY A 1 86 ? 0.164 15.861 5.070 1.00 90.56 86 GLY A O 1
ATOM 647 N N . TRP A 1 87 ? -1.031 16.724 3.364 1.00 93.44 87 TRP A N 1
ATOM 648 C CA . TRP A 1 87 ? -2.186 15.860 3.572 1.00 93.44 87 TRP A CA 1
ATOM 649 C C . TRP A 1 87 ? -1.842 14.391 3.313 1.00 93.44 87 TRP A C 1
ATOM 651 O O . TRP A 1 87 ? -1.406 14.038 2.217 1.00 93.44 87 TRP A O 1
ATOM 661 N N . THR A 1 88 ? -2.084 13.541 4.311 1.00 90.62 88 THR A N 1
ATOM 662 C CA . THR A 1 88 ? -2.003 12.082 4.185 1.00 90.62 88 THR A CA 1
ATOM 663 C C . THR A 1 88 ? -3.407 11.487 4.192 1.00 90.62 88 THR A C 1
ATOM 665 O O . THR A 1 88 ? -4.180 11.730 5.118 1.00 90.62 88 THR A O 1
ATOM 668 N N . ASP A 1 89 ? -3.731 10.708 3.160 1.00 91.38 89 ASP A N 1
ATOM 669 C CA . ASP A 1 89 ? -4.981 9.952 3.084 1.00 91.38 89 ASP A CA 1
ATOM 670 C C . ASP A 1 89 ? -4.927 8.724 3.999 1.00 91.38 89 ASP A C 1
ATOM 672 O O . ASP A 1 89 ? -3.884 8.084 4.142 1.00 91.38 89 ASP A O 1
ATOM 676 N N . ASP A 1 90 ? -6.049 8.403 4.629 1.00 94.38 90 ASP A N 1
ATOM 677 C CA . ASP A 1 90 ? -6.155 7.307 5.583 1.00 94.38 90 ASP A CA 1
ATOM 678 C C . ASP A 1 90 ? -7.318 6.351 5.268 1.00 94.38 90 ASP A C 1
ATOM 680 O O . ASP A 1 90 ? -7.715 5.525 6.103 1.00 94.38 90 ASP A O 1
ATOM 684 N N . GLY A 1 91 ? -7.858 6.443 4.052 1.00 95.19 91 GLY A N 1
ATOM 685 C CA . GLY A 1 91 ? -8.791 5.470 3.516 1.00 95.19 91 GLY A CA 1
ATOM 686 C C . GLY A 1 91 ? -8.107 4.125 3.284 1.00 95.19 91 GLY A C 1
ATOM 687 O O . GLY A 1 91 ? -6.926 4.043 2.945 1.00 95.19 91 GLY A O 1
ATOM 688 N N . CYS A 1 92 ? -8.848 3.034 3.466 1.00 94.88 92 CYS A N 1
ATOM 689 C CA . CYS A 1 92 ? -8.330 1.705 3.158 1.00 94.88 92 CYS A CA 1
ATOM 690 C C . CYS A 1 92 ? -9.435 0.720 2.782 1.00 94.88 92 CYS A C 1
ATOM 692 O O . CYS A 1 92 ? -10.597 0.860 3.171 1.00 94.88 92 CYS A O 1
ATOM 694 N N . VAL A 1 93 ? -9.045 -0.304 2.028 1.00 94.88 93 VAL A N 1
ATOM 695 C CA . VAL A 1 93 ? -9.883 -1.456 1.695 1.00 94.88 93 VAL A CA 1
ATOM 696 C C . VAL A 1 93 ? -9.088 -2.711 2.023 1.00 94.88 93 VAL A C 1
ATOM 698 O O . VAL A 1 93 ? -7.945 -2.848 1.592 1.00 94.88 93 VAL A O 1
ATOM 701 N N . VAL A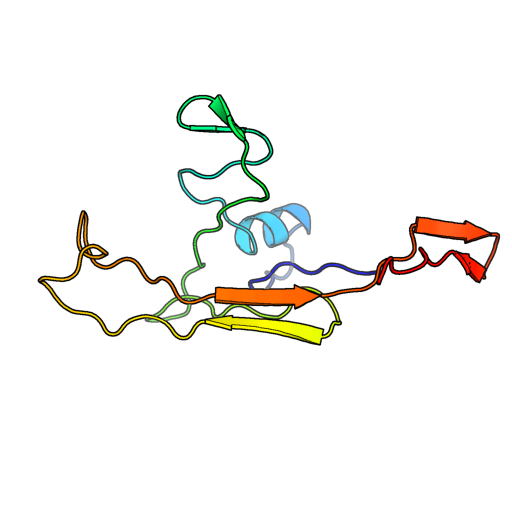 1 94 ? -9.695 -3.628 2.771 1.00 94.75 94 VAL A N 1
ATOM 702 C CA . VAL A 1 94 ? -9.125 -4.947 3.061 1.00 94.75 94 VAL A CA 1
ATOM 703 C C . VAL A 1 94 ? -9.932 -5.986 2.300 1.00 94.75 94 VAL A C 1
ATOM 705 O O . VAL A 1 94 ? -11.144 -6.106 2.496 1.00 94.75 94 VAL A O 1
ATOM 708 N N . LEU A 1 95 ? -9.255 -6.734 1.431 1.00 92.56 95 LEU A N 1
ATOM 709 C CA . LEU A 1 95 ? -9.836 -7.859 0.706 1.00 92.56 95 LEU A CA 1
ATOM 710 C C . LEU A 1 95 ? -9.438 -9.164 1.396 1.00 92.56 95 LEU A C 1
ATOM 712 O O . LEU A 1 95 ? -8.252 -9.439 1.573 1.00 92.56 95 LEU A O 1
ATOM 716 N N . GLN A 1 96 ? -10.433 -9.973 1.750 1.00 92.25 96 GLN A N 1
ATOM 717 C CA . GLN A 1 96 ? -10.235 -11.372 2.105 1.00 92.25 96 GLN A CA 1
ATOM 718 C C . GLN A 1 96 ? -10.294 -12.197 0.820 1.00 92.25 96 GLN A C 1
ATOM 720 O O . GLN A 1 96 ? -11.324 -12.224 0.145 1.00 92.25 96 GLN A O 1
ATOM 725 N N . HIS A 1 97 ? -9.197 -12.870 0.501 1.00 88.31 97 HIS A N 1
ATOM 726 C CA . HIS A 1 97 ? -9.147 -13.893 -0.536 1.00 88.31 97 HIS A CA 1
ATOM 727 C C . HIS A 1 97 ? -8.886 -15.248 0.122 1.00 88.31 97 HIS A C 1
ATOM 729 O O . HIS A 1 97 ? -8.237 -15.315 1.169 1.00 88.31 97 HIS A O 1
ATOM 735 N N . ASP A 1 98 ? -9.392 -16.312 -0.491 1.00 84.50 98 ASP A N 1
ATOM 736 C CA . ASP A 1 98 ? -9.030 -17.676 -0.122 1.00 84.50 98 ASP A CA 1
ATOM 737 C C . ASP A 1 98 ? -7.872 -18.136 -1.005 1.00 84.50 98 ASP A C 1
ATOM 739 O O . ASP A 1 98 ? -7.820 -17.831 -2.198 1.00 84.50 98 ASP A O 1
ATOM 743 N N . THR A 1 99 ? -6.928 -18.856 -0.406 1.00 73.56 99 THR A N 1
ATOM 744 C CA . THR A 1 99 ? -5.815 -19.468 -1.130 1.00 73.56 99 THR A CA 1
ATOM 745 C C . THR A 1 99 ? -5.761 -20.957 -0.821 1.00 73.56 99 THR A C 1
ATOM 747 O O . THR A 1 99 ? -5.781 -21.362 0.343 1.00 73.56 99 THR A O 1
ATOM 750 N N . SER A 1 100 ? -5.629 -21.770 -1.866 1.00 71.94 100 SER A N 1
ATOM 751 C CA . SER A 1 100 ? -5.240 -23.174 -1.749 1.00 71.94 100 SER A CA 1
ATOM 752 C C . SER A 1 100 ? -3.754 -23.249 -1.391 1.00 71.94 100 SER A C 1
ATOM 754 O O . SER A 1 100 ? -2.946 -22.511 -1.967 1.00 71.94 100 SER A O 1
ATOM 756 N N . ILE A 1 101 ? -3.359 -24.144 -0.487 1.00 71.00 101 ILE A N 1
ATOM 757 C CA . ILE A 1 101 ? -1.942 -24.321 -0.097 1.00 71.00 101 ILE A CA 1
ATOM 758 C C . ILE A 1 101 ? -1.206 -25.375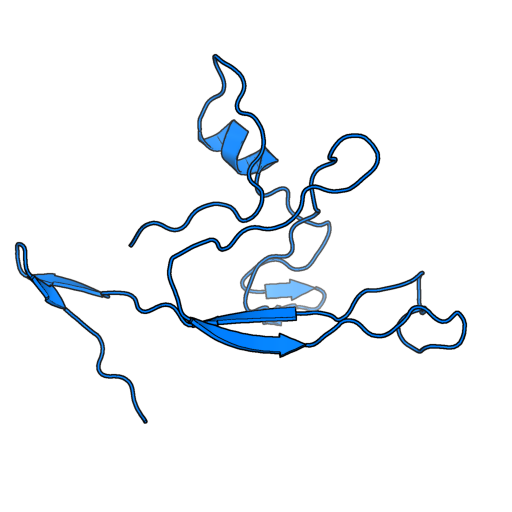 -0.942 1.00 71.00 101 ILE A C 1
ATOM 760 O O . ILE A 1 101 ? -0.050 -25.696 -0.674 1.00 71.00 101 ILE A O 1
ATOM 764 N N . GLY A 1 102 ? -1.869 -25.910 -1.964 1.00 65.00 102 GLY A N 1
ATOM 765 C CA . GLY A 1 102 ? -1.361 -26.941 -2.859 1.00 65.00 102 GLY A CA 1
ATOM 766 C C . GLY A 1 102 ? -2.513 -27.719 -3.486 1.00 65.00 102 GLY A C 1
ATOM 767 O O . GLY A 1 102 ? -3.675 -27.468 -3.169 1.00 65.00 102 GLY A O 1
ATOM 768 N N . ALA A 1 103 ? -2.183 -28.662 -4.359 1.00 64.12 103 ALA A N 1
ATOM 769 C CA . ALA A 1 103 ? -3.132 -29.625 -4.892 1.00 64.12 103 ALA A CA 1
ATOM 770 C C . ALA A 1 103 ? -2.540 -31.032 -4.777 1.00 64.12 103 ALA A C 1
ATOM 772 O O . ALA A 1 103 ? -1.362 -31.226 -5.092 1.00 64.12 103 ALA A O 1
ATOM 773 N N . ASP A 1 104 ? -3.347 -31.997 -4.342 1.00 68.00 104 ASP A N 1
ATOM 774 C CA . ASP A 1 104 ? -3.057 -33.411 -4.577 1.00 68.00 104 ASP A CA 1
ATOM 775 C C . ASP A 1 104 ? -3.597 -33.748 -5.974 1.00 68.00 104 ASP A C 1
ATOM 777 O O . ASP A 1 104 ? -4.807 -33.875 -6.191 1.00 68.00 104 ASP A O 1
ATOM 781 N N . ASP A 1 105 ? -2.682 -33.828 -6.943 1.00 74.25 105 ASP A N 1
ATOM 782 C CA . ASP A 1 105 ? -2.986 -33.950 -8.375 1.00 74.25 105 ASP A CA 1
ATOM 783 C C . ASP A 1 105 ? -3.823 -32.756 -8.892 1.00 74.25 105 ASP A C 1
ATOM 785 O O . ASP A 1 105 ? -3.342 -31.622 -8.869 1.00 74.25 105 ASP A O 1
ATOM 789 N N . THR A 1 106 ? -5.073 -32.960 -9.329 1.00 70.25 106 THR A N 1
ATOM 790 C CA . THR A 1 106 ? -5.965 -31.876 -9.796 1.00 70.25 106 THR A CA 1
ATOM 791 C C . THR A 1 106 ? -6.899 -31.324 -8.715 1.00 70.25 106 THR A C 1
ATOM 793 O O . THR A 1 106 ? -7.788 -30.534 -9.036 1.00 70.25 106 THR A O 1
ATOM 796 N N . THR A 1 107 ? -6.775 -31.771 -7.463 1.00 73.50 107 THR A N 1
ATOM 797 C CA . THR A 1 107 ? -7.688 -31.381 -6.375 1.00 73.50 107 THR A CA 1
ATOM 798 C C . THR A 1 107 ? -6.995 -30.398 -5.444 1.00 73.50 107 THR A C 1
ATOM 800 O O . THR A 1 107 ? -6.030 -30.769 -4.781 1.00 73.50 107 THR A O 1
ATOM 803 N N . GLU A 1 108 ? -7.473 -29.153 -5.392 1.00 71.06 108 GLU A N 1
ATOM 804 C CA . GLU A 1 108 ? -6.947 -28.144 -4.466 1.00 71.06 108 GLU A CA 1
ATOM 805 C C . GLU A 1 108 ? -7.223 -28.532 -3.005 1.00 71.06 108 GLU A C 1
ATOM 807 O O . GLU A 1 108 ? -8.307 -28.999 -2.650 1.00 71.06 108 GLU A O 1
ATOM 812 N N . THR A 1 109 ? -6.219 -28.326 -2.155 1.00 72.12 109 THR A N 1
ATOM 813 C CA . THR A 1 109 ? -6.326 -28.495 -0.707 1.00 72.12 109 THR A CA 1
ATOM 814 C C . THR A 1 109 ? -6.617 -27.142 -0.069 1.00 72.12 109 THR A C 1
ATOM 816 O O . THR A 1 109 ? -5.752 -26.257 -0.030 1.00 72.12 109 THR A O 1
ATOM 819 N N . ASP A 1 110 ? -7.830 -27.005 0.464 1.00 66.19 110 ASP A N 1
ATOM 820 C CA . ASP A 1 110 ? -8.272 -25.815 1.188 1.00 66.19 110 ASP A CA 1
ATOM 821 C C . ASP A 1 110 ? -7.805 -25.819 2.646 1.00 66.19 110 ASP A C 1
ATOM 823 O O . ASP A 1 110 ? -7.761 -26.852 3.322 1.00 66.19 110 ASP A O 1
ATOM 827 N N . THR A 1 111 ? -7.497 -24.630 3.165 1.00 60.09 111 THR A N 1
ATOM 828 C CA . THR A 1 111 ? -7.270 -24.448 4.602 1.00 60.09 111 THR A CA 1
ATOM 829 C C . THR A 1 111 ? -8.607 -24.235 5.318 1.00 60.09 111 THR A C 1
ATOM 831 O O . THR A 1 111 ? -9.381 -23.361 4.926 1.00 60.09 111 THR A O 1
ATOM 834 N N . PRO A 1 112 ? -8.921 -25.000 6.382 1.00 56.56 112 PRO A N 1
ATOM 835 C CA . PRO A 1 112 ? -10.137 -24.766 7.145 1.00 56.56 112 PRO A CA 1
ATOM 836 C C . PRO A 1 112 ? -10.066 -23.390 7.817 1.00 56.56 112 PRO A C 1
ATOM 838 O O . PRO A 1 112 ? -9.152 -23.111 8.597 1.00 56.56 112 PRO A O 1
ATOM 841 N N . ARG A 1 113 ? -11.039 -22.522 7.516 1.00 57.06 113 ARG A N 1
ATOM 842 C CA . ARG A 1 113 ? -11.191 -21.221 8.179 1.00 57.06 113 ARG A CA 1
ATOM 843 C C . ARG A 1 113 ? -11.475 -21.453 9.668 1.00 57.06 113 ARG A C 1
ATOM 845 O O . ARG A 1 113 ? -12.472 -22.083 10.014 1.00 57.06 113 ARG A O 1
ATOM 852 N N . VAL A 1 114 ? -10.610 -20.946 10.546 1.00 48.19 114 VAL A N 1
ATOM 853 C CA . VAL A 1 114 ? -10.877 -20.919 11.991 1.00 48.19 114 VAL A CA 1
ATOM 854 C C . VAL A 1 114 ? -11.854 -19.770 12.246 1.00 48.19 114 VAL A C 1
ATOM 856 O O . VAL A 1 114 ? -11.518 -18.617 11.983 1.00 48.19 114 VAL A O 1
ATOM 859 N N . SER A 1 115 ? -13.077 -20.114 12.656 1.00 49.00 115 SER A N 1
ATOM 860 C CA . SER A 1 115 ? -14.163 -19.182 12.999 1.00 49.00 115 SER A CA 1
ATOM 861 C C . SER A 1 115 ? -13.928 -18.468 14.321 1.00 49.00 115 SER A C 1
ATOM 863 O O . SER A 1 115 ? -13.525 -19.183 15.268 1.00 49.00 115 SER A O 1
#

Foldseek 3Di:
DAFAQFFDDDDDPPDDPVRVVCLSFPFDPWQDPQATPPRDGGPHTDGDFHDDPPRGGGTDHRDDFDFPDWDDWDDDDCPDPCCPVHHDTDTDTDGDDFDFPDAPVPHTHGDDDDD

Radius of gyration: 17.96 Å; chains: 1; bounding box: 28×56×40 Å

Secondary structure (DSSP, 8-state):
-----SB-PPPPTT--HHHHHHHHSPBPSS--SSB-GGG-B-SS--BPPPEETTEEPPB--SSS-EEEEEEPPPPP-TTSGGGBTB-----EEEEE------EETTEE-PPPP--